Protein AF-W8XA66-F1 (afdb_monomer_lite)

Organism: Castellaniella defragrans (strain DSM 12143 / CCUG 39792 / 65Phen) (NCBI:txid1437824)

Radius of gyration: 9.8 Å; chains: 1; bounding box: 22×22×22 Å

Sequence (37 aa):
MLKNAISGVGAMPPRGGSQASDEELKAAIEYMVNAAK

InterPro domains:
  IPR002323 Cytochrome c, class IE [PR00607] (8-20)
  IPR002323 Cytochrome c, class IE [PR00607] (22-33)
  IPR009056 Cytochrome c-like domain [PF13442] (3-32)
  IPR036909 Cytochrome c-like domain superfamily [G3DSA:1.10.760.10] (1-37)
  IPR036909 Cytochrome c-like domain superfamily [SSF46626] (3-36)

Secondary structure (DSSP, 8-state):
-HHHHHH-BTTBPGGGG----HHHHHHHHHHHHHHT-

Structure (mmCIF, N/CA/C/O backbone):
data_AF-W8XA66-F1
#
_entry.id   AF-W8XA66-F1
#
loop_
_atom_site.group_PDB
_atom_site.id
_atom_site.type_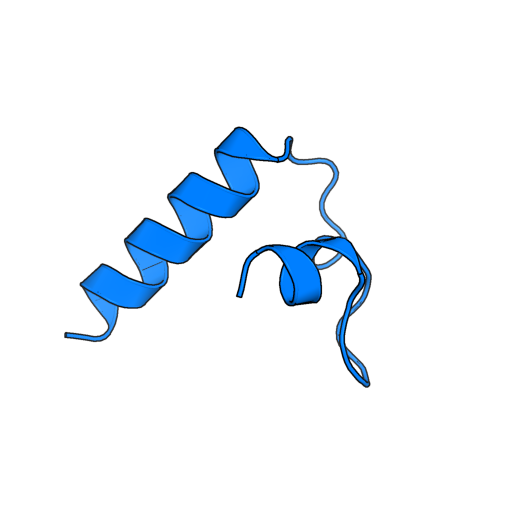symbol
_atom_site.label_atom_id
_atom_site.label_alt_id
_atom_site.label_comp_id
_atom_site.label_asym_id
_atom_site.label_entity_id
_atom_site.label_seq_id
_atom_site.pdbx_PDB_ins_code
_atom_site.Cartn_x
_atom_site.Cartn_y
_atom_site.Cartn_z
_atom_site.occupancy
_atom_site.B_iso_or_equiv
_atom_site.auth_seq_id
_atom_site.auth_comp_id
_atom_site.auth_asym_id
_atom_site.auth_atom_id
_atom_site.pdbx_PDB_model_num
ATOM 1 N N . MET A 1 1 ? 3.641 -6.499 3.017 1.00 76.88 1 MET A N 1
ATOM 2 C CA . MET A 1 1 ? 2.785 -5.450 2.420 1.00 76.88 1 MET A CA 1
ATOM 3 C C . MET A 1 1 ? 3.385 -4.062 2.592 1.00 76.88 1 MET A C 1
ATOM 5 O O . MET A 1 1 ? 3.629 -3.436 1.577 1.00 76.88 1 MET A O 1
ATOM 9 N N . LEU A 1 2 ? 3.736 -3.622 3.808 1.00 85.75 2 LEU A N 1
ATOM 10 C CA . LEU A 1 2 ? 4.313 -2.283 4.024 1.00 85.75 2 LEU 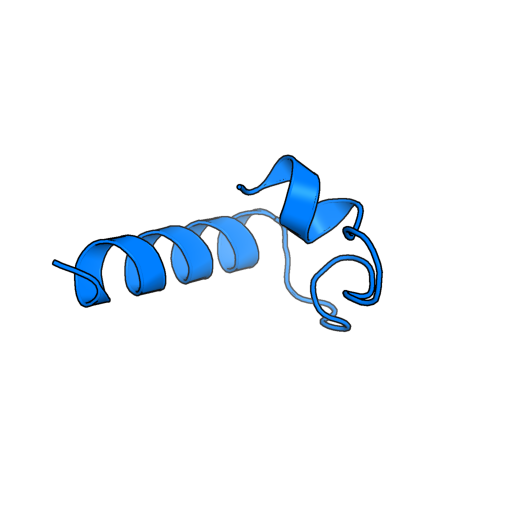A CA 1
ATOM 11 C C . LEU A 1 2 ? 5.614 -2.016 3.241 1.00 85.75 2 LEU A C 1
ATOM 13 O O . LEU A 1 2 ? 5.685 -1.031 2.522 1.00 85.75 2 LEU A O 1
ATOM 17 N N . LYS A 1 3 ? 6.606 -2.920 3.286 1.00 88.44 3 LYS A N 1
ATOM 18 C CA . LYS A 1 3 ? 7.845 -2.780 2.485 1.00 88.44 3 LYS A CA 1
ATOM 19 C C . LYS A 1 3 ? 7.572 -2.617 0.986 1.00 88.44 3 LYS A C 1
ATOM 21 O O . LYS A 1 3 ? 8.137 -1.740 0.354 1.00 88.44 3 LYS A O 1
ATOM 26 N N . ASN A 1 4 ? 6.672 -3.433 0.443 1.00 90.25 4 ASN A N 1
ATOM 27 C CA . ASN A 1 4 ? 6.290 -3.379 -0.968 1.00 90.25 4 ASN A CA 1
ATOM 28 C C . ASN A 1 4 ? 5.544 -2.081 -1.302 1.00 90.25 4 ASN A C 1
ATOM 30 O O . ASN A 1 4 ? 5.757 -1.522 -2.367 1.00 90.25 4 ASN A O 1
ATOM 34 N N . ALA A 1 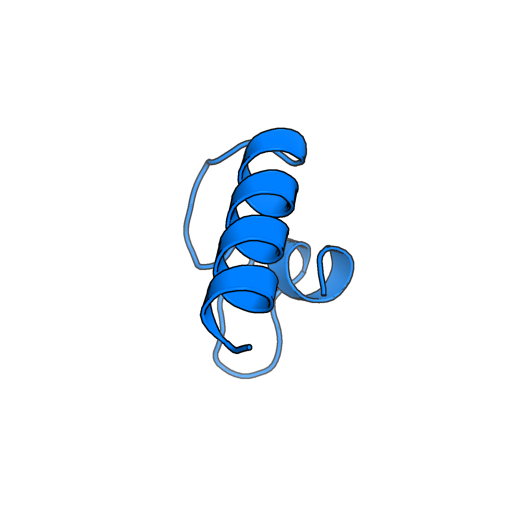5 ? 4.701 -1.589 -0.390 1.00 89.06 5 ALA A N 1
ATOM 35 C CA . ALA A 1 5 ? 4.022 -0.310 -0.550 1.00 89.06 5 ALA A CA 1
ATOM 36 C C . ALA A 1 5 ? 5.019 0.855 -0.522 1.00 89.06 5 ALA A C 1
ATOM 38 O O . ALA A 1 5 ? 4.917 1.741 -1.355 1.00 89.06 5 ALA A O 1
ATOM 39 N N . ILE A 1 6 ? 6.017 0.835 0.368 1.00 91.06 6 ILE A N 1
ATOM 40 C CA . ILE A 1 6 ? 7.057 1.872 0.445 1.00 91.06 6 ILE A CA 1
ATOM 41 C C . ILE A 1 6 ? 7.943 1.854 -0.804 1.00 91.06 6 ILE A C 1
ATOM 43 O O . ILE A 1 6 ? 8.153 2.898 -1.411 1.00 91.06 6 ILE A O 1
ATOM 47 N N . SER A 1 7 ? 8.442 0.683 -1.202 1.00 89.62 7 SER A N 1
ATOM 48 C CA . SER A 1 7 ? 9.368 0.544 -2.333 1.00 89.62 7 SER A CA 1
ATOM 49 C C . SER A 1 7 ? 8.689 0.581 -3.705 1.00 89.62 7 SER A C 1
ATOM 51 O O . SER A 1 7 ? 9.366 0.822 -4.700 1.00 89.62 7 SER A O 1
ATOM 53 N N . GLY A 1 8 ? 7.375 0.361 -3.772 1.00 89.56 8 GLY A N 1
ATOM 54 C CA . GLY A 1 8 ? 6.672 0.093 -5.026 1.00 89.56 8 GLY A CA 1
ATOM 55 C C . GLY A 1 8 ? 6.941 -1.328 -5.539 1.00 89.56 8 GLY A C 1
ATOM 56 O O . GLY A 1 8 ? 7.933 -1.968 -5.183 1.00 89.56 8 GLY A O 1
ATOM 57 N N . VAL A 1 9 ? 6.033 -1.852 -6.368 1.00 92.19 9 VAL A N 1
ATOM 58 C CA . VAL A 1 9 ? 6.168 -3.173 -7.011 1.00 92.19 9 VAL A CA 1
ATOM 59 C C . VAL A 1 9 ? 5.576 -3.124 -8.418 1.00 92.19 9 VAL A C 1
ATOM 61 O O . VAL A 1 9 ? 4.403 -2.796 -8.596 1.00 92.19 9 VAL A O 1
ATOM 64 N N . GLY A 1 10 ? 6.367 -3.503 -9.425 1.00 91.25 10 GLY A N 1
ATOM 65 C CA . GLY A 1 10 ? 5.928 -3.521 -10.822 1.00 91.25 10 GLY A CA 1
ATOM 66 C C . GLY A 1 10 ? 5.539 -2.125 -11.311 1.00 91.25 10 GLY A C 1
ATOM 67 O O . GLY A 1 10 ? 6.352 -1.209 -11.271 1.00 91.25 10 GLY A O 1
ATOM 68 N N . ALA A 1 11 ? 4.290 -1.967 -11.756 1.00 92.56 11 ALA A N 1
ATOM 69 C CA . ALA A 1 11 ? 3.738 -0.679 -12.181 1.00 92.56 11 ALA A CA 1
ATOM 70 C C . ALA A 1 11 ? 3.261 0.211 -11.012 1.00 92.56 11 ALA A C 1
ATOM 72 O O . ALA A 1 11 ? 2.869 1.352 -11.244 1.00 92.56 11 ALA A O 1
ATOM 73 N N . MET A 1 12 ? 3.262 -0.289 -9.768 1.00 90.94 12 MET A N 1
ATOM 74 C CA . MET A 1 12 ? 2.875 0.508 -8.604 1.00 90.94 12 MET A CA 1
ATOM 75 C C . MET A 1 12 ? 4.034 1.430 -8.191 1.00 90.94 12 MET A C 1
ATOM 77 O O . MET A 1 12 ? 5.100 0.918 -7.831 1.00 90.94 12 MET A O 1
ATOM 81 N N . PRO A 1 13 ? 3.840 2.762 -8.184 1.00 90.81 13 PRO A N 1
ATOM 82 C CA . PRO A 1 13 ? 4.862 3.691 -7.721 1.00 90.81 13 PRO A CA 1
ATOM 83 C C . PRO A 1 13 ? 5.137 3.536 -6.213 1.00 90.81 13 PRO A C 1
ATOM 85 O O . PRO A 1 13 ? 4.253 3.099 -5.465 1.00 90.81 13 PRO A O 1
ATOM 88 N N . PRO A 1 14 ? 6.335 3.930 -5.740 1.00 90.69 14 PRO A N 1
ATOM 89 C CA . PRO A 1 14 ? 6.659 3.993 -4.316 1.00 90.69 14 PRO A CA 1
ATOM 90 C C . PRO A 1 14 ? 5.595 4.757 -3.524 1.00 90.69 14 PRO A C 1
ATOM 92 O O . PRO A 1 14 ? 5.077 5.779 -3.977 1.00 90.69 14 PRO A O 1
ATOM 95 N N . ARG A 1 15 ? 5.244 4.242 -2.345 1.00 89.19 15 ARG A N 1
ATOM 96 C CA . ARG A 1 15 ? 4.175 4.744 -1.461 1.00 89.19 15 ARG A CA 1
ATOM 97 C C . ARG A 1 15 ? 2.811 4.899 -2.148 1.00 89.19 15 ARG A C 1
ATOM 99 O O . ARG A 1 15 ? 1.992 5.704 -1.708 1.00 89.19 15 ARG A O 1
ATOM 106 N N . GLY A 1 16 ? 2.571 4.190 -3.254 1.00 88.06 16 GLY A N 1
ATOM 107 C CA . GLY A 1 16 ? 1.375 4.371 -4.084 1.00 88.06 16 GLY A CA 1
ATOM 108 C C . GLY A 1 16 ? 1.260 5.772 -4.699 1.00 88.06 16 GLY A C 1
ATOM 109 O O . GLY A 1 16 ? 0.158 6.197 -5.027 1.00 88.06 16 GLY A O 1
ATOM 110 N N . GLY A 1 17 ? 2.371 6.509 -4.816 1.00 88.94 17 GLY A N 1
ATOM 111 C CA . GLY A 1 17 ? 2.380 7.908 -5.25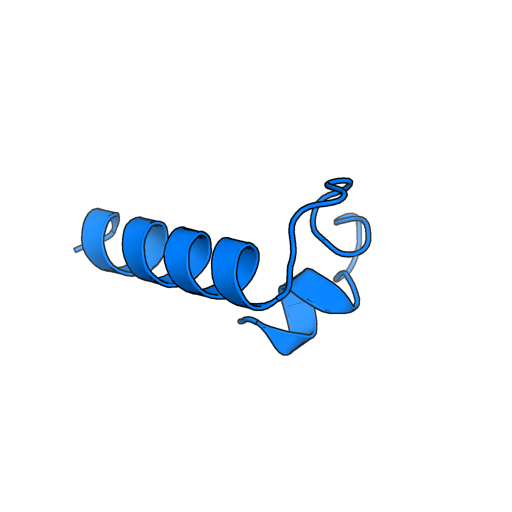4 1.00 88.94 17 GLY A CA 1
ATOM 112 C C . GLY A 1 17 ? 1.944 8.908 -4.178 1.00 88.94 17 GLY A C 1
ATOM 113 O O . GLY A 1 17 ? 1.744 10.081 -4.485 1.00 88.94 17 GLY A O 1
ATOM 114 N N . SER A 1 18 ? 1.792 8.468 -2.926 1.00 90.50 18 SER A N 1
ATOM 115 C CA . SER A 1 18 ? 1.446 9.337 -1.801 1.00 90.50 18 SER A CA 1
ATOM 116 C C . SER A 1 18 ? 2.685 9.886 -1.084 1.00 90.50 18 SER A C 1
AT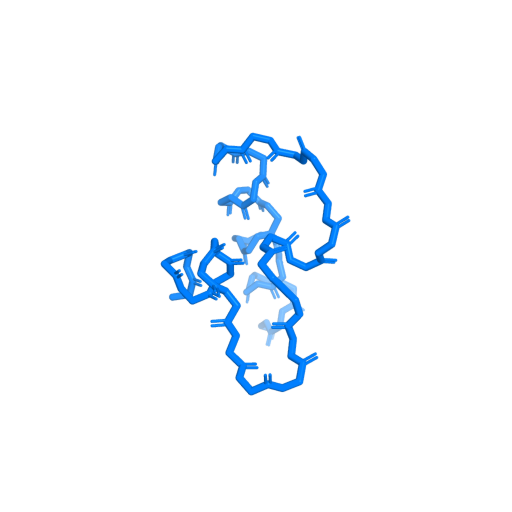OM 118 O O . SER A 1 18 ? 3.770 9.306 -1.130 1.00 90.50 18 SER A O 1
ATOM 120 N N . GLN A 1 19 ? 2.495 10.991 -0.363 1.00 90.31 19 GLN A N 1
ATOM 121 C CA . GLN A 1 19 ? 3.475 11.543 0.583 1.00 90.31 19 GLN A CA 1
ATOM 122 C C . GLN A 1 19 ? 3.150 11.172 2.042 1.00 90.31 19 GLN A C 1
ATOM 124 O O . GLN A 1 19 ? 3.705 11.767 2.959 1.00 90.31 19 GLN A O 1
ATOM 129 N N . ALA A 1 20 ? 2.237 10.218 2.255 1.00 89.38 20 ALA A N 1
ATOM 130 C CA . ALA A 1 20 ? 1.819 9.774 3.583 1.00 89.38 20 ALA A CA 1
ATOM 131 C C . ALA A 1 20 ? 3.007 9.204 4.369 1.00 89.38 20 ALA A C 1
ATOM 133 O O . ALA A 1 20 ? 3.935 8.680 3.748 1.00 89.38 20 ALA A O 1
ATOM 134 N N . SER A 1 21 ? 2.984 9.265 5.701 1.00 91.62 21 SER A N 1
ATOM 135 C CA . SER A 1 21 ? 4.026 8.696 6.568 1.00 91.62 21 SER A CA 1
ATOM 136 C C . SER A 1 21 ? 3.967 7.163 6.622 1.00 91.62 21 SER A C 1
ATOM 138 O O . SER A 1 21 ? 3.044 6.535 6.096 1.00 91.62 21 SER A O 1
ATOM 140 N N . ASP A 1 22 ? 4.990 6.522 7.193 1.00 90.12 22 ASP A N 1
ATOM 141 C CA . ASP A 1 22 ? 5.025 5.055 7.303 1.00 90.12 22 ASP A CA 1
ATOM 142 C C . ASP A 1 22 ? 3.903 4.537 8.216 1.00 90.12 22 ASP A C 1
ATOM 144 O O . ASP A 1 22 ? 3.341 3.468 7.960 1.00 90.12 22 ASP A O 1
ATOM 148 N N . GLU A 1 23 ? 3.538 5.311 9.244 1.00 92.50 23 GLU A N 1
ATOM 149 C CA . GLU A 1 23 ? 2.423 5.001 10.139 1.00 92.50 23 GLU A CA 1
ATOM 150 C C . GLU A 1 23 ? 1.081 5.058 9.405 1.00 92.50 23 GLU A C 1
ATOM 152 O O . GLU A 1 23 ? 0.274 4.135 9.529 1.00 92.50 23 GLU A O 1
ATOM 157 N N . GLU A 1 24 ? 0.861 6.099 8.599 1.00 92.00 24 GLU A N 1
ATOM 158 C CA . GLU A 1 24 ? -0.355 6.252 7.795 1.00 92.00 24 GLU A CA 1
ATOM 159 C C . GLU A 1 24 ? -0.483 5.132 6.758 1.00 92.00 24 GLU A C 1
ATOM 161 O O . GLU A 1 24 ? -1.549 4.527 6.619 1.00 92.00 24 GLU A O 1
ATOM 166 N N . LEU A 1 25 ? 0.617 4.790 6.077 1.00 91.12 25 LEU A N 1
ATOM 167 C CA . LEU A 1 25 ? 0.646 3.675 5.129 1.00 91.12 25 LEU A CA 1
ATOM 168 C C . LEU A 1 25 ? 0.295 2.352 5.815 1.00 91.12 25 LEU A C 1
ATOM 170 O O . LEU A 1 25 ? -0.456 1.543 5.267 1.00 91.12 25 LEU A O 1
ATOM 174 N N . LYS A 1 26 ? 0.833 2.118 7.016 1.00 92.56 26 LYS A N 1
ATOM 175 C CA . LYS A 1 26 ? 0.549 0.908 7.790 1.00 92.56 26 LYS A CA 1
ATOM 176 C C . LYS A 1 26 ? -0.926 0.839 8.190 1.00 92.56 26 LYS A C 1
ATOM 178 O O . LYS A 1 26 ? -1.543 -0.202 7.973 1.00 92.56 26 LYS A O 1
ATOM 183 N N . ALA A 1 27 ? -1.490 1.931 8.704 1.00 94.31 27 ALA A N 1
ATOM 184 C CA . ALA A 1 27 ? -2.899 2.000 9.086 1.00 94.31 27 ALA A CA 1
ATOM 185 C C . ALA A 1 27 ? -3.833 1.778 7.883 1.00 94.31 27 ALA A C 1
ATOM 187 O O . ALA A 1 27 ? -4.801 1.024 7.979 1.00 94.31 27 ALA A O 1
ATOM 188 N N . ALA A 1 28 ? -3.512 2.363 6.725 1.00 92.00 28 ALA A N 1
ATOM 189 C CA . ALA A 1 28 ? -4.264 2.147 5.491 1.00 92.00 28 ALA A CA 1
ATOM 190 C C . ALA A 1 28 ? -4.228 0.676 5.046 1.00 92.00 28 ALA A C 1
ATOM 192 O O . ALA A 1 28 ? -5.262 0.107 4.698 1.00 92.00 28 ALA A O 1
ATOM 193 N N . ILE A 1 29 ? -3.057 0.031 5.107 1.00 91.12 29 ILE A N 1
ATOM 194 C CA . ILE A 1 29 ? -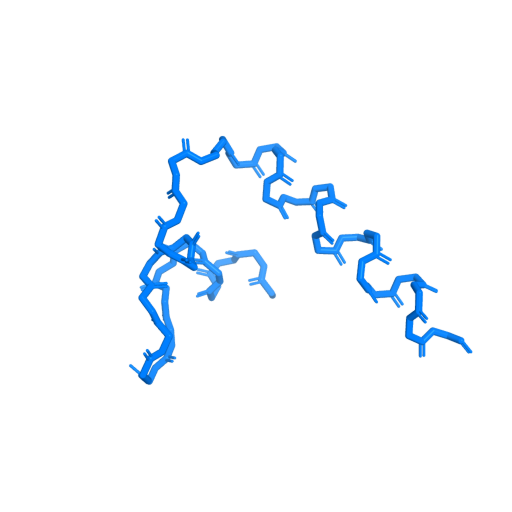2.918 -1.398 4.791 1.00 91.12 29 ILE A CA 1
ATOM 195 C C . ILE A 1 29 ? -3.745 -2.251 5.760 1.00 91.12 29 ILE A C 1
ATOM 197 O O . ILE A 1 29 ? -4.446 -3.158 5.316 1.00 91.12 29 ILE A O 1
ATOM 201 N N . GLU A 1 30 ? -3.688 -1.970 7.062 1.00 93.88 30 GLU A N 1
ATOM 202 C CA . GLU A 1 30 ? -4.480 -2.688 8.069 1.00 93.88 30 GLU A CA 1
ATOM 203 C C . GLU A 1 30 ? -5.986 -2.538 7.817 1.00 93.88 30 GLU A C 1
ATOM 205 O O . GLU A 1 30 ? -6.709 -3.536 7.845 1.00 93.88 30 GLU A O 1
ATOM 210 N N . TYR A 1 31 ? -6.449 -1.327 7.488 1.00 94.31 31 TYR A N 1
ATOM 211 C CA . TYR A 1 31 ? -7.836 -1.080 7.097 1.00 94.31 31 TYR A CA 1
ATOM 212 C C . TYR A 1 31 ? -8.236 -1.901 5.865 1.00 94.31 31 TYR A C 1
ATOM 214 O O . TYR A 1 31 ? -9.244 -2.602 5.907 1.00 94.31 31 TYR A O 1
ATOM 222 N N . MET A 1 32 ? -7.435 -1.875 4.793 1.00 91.12 32 MET A N 1
ATOM 223 C CA . MET A 1 32 ? -7.719 -2.626 3.562 1.00 91.12 32 MET A CA 1
ATOM 224 C C . MET A 1 32 ? -7.755 -4.140 3.795 1.00 91.12 32 MET A C 1
ATOM 226 O O . MET A 1 32 ? -8.628 -4.822 3.265 1.00 91.12 32 MET A O 1
ATOM 230 N N . VAL A 1 33 ? -6.827 -4.673 4.596 1.00 93.06 33 VAL A N 1
ATOM 231 C CA . VAL A 1 33 ? -6.783 -6.103 4.943 1.00 93.06 33 VAL A CA 1
ATOM 232 C C . VAL A 1 33 ? -8.008 -6.501 5.762 1.00 93.06 33 VAL A C 1
ATOM 234 O O . VAL A 1 33 ? -8.581 -7.561 5.525 1.00 93.06 33 VAL A O 1
ATOM 237 N N . ASN A 1 34 ? -8.424 -5.662 6.711 1.00 94.19 34 ASN A N 1
ATOM 238 C CA . ASN A 1 34 ? -9.606 -5.934 7.520 1.00 94.19 34 ASN A CA 1
ATOM 239 C C . ASN A 1 34 ? -10.908 -5.791 6.717 1.00 94.19 34 ASN A C 1
ATOM 241 O O . ASN A 1 34 ? -11.837 -6.555 6.937 1.00 94.19 34 ASN A O 1
ATOM 245 N N . ALA A 1 35 ? -10.966 -4.854 5.767 1.00 93.94 35 ALA A N 1
ATOM 246 C CA . ALA A 1 35 ? -12.107 -4.670 4.869 1.00 93.94 35 ALA A CA 1
ATOM 247 C C . ALA A 1 35 ? -12.245 -5.785 3.816 1.00 93.94 35 ALA A C 1
ATOM 249 O O . ALA A 1 35 ? -13.302 -5.921 3.211 1.00 93.94 35 ALA A O 1
ATOM 250 N N . ALA A 1 36 ? -11.182 -6.558 3.574 1.00 89.12 36 ALA A N 1
ATOM 251 C CA . ALA A 1 36 ? -11.185 -7.699 2.661 1.00 89.12 36 ALA A CA 1
ATOM 252 C C . ALA A 1 36 ? -11.595 -9.028 3.331 1.00 89.12 36 ALA A C 1
ATOM 254 O O . ALA A 1 36 ? -11.589 -10.062 2.659 1.00 89.12 36 ALA A O 1
ATOM 255 N N . LYS A 1 37 ? -11.902 -9.016 4.635 1.00 73.12 37 LYS A N 1
ATOM 256 C CA . LYS A 1 37 ? -12.588 -10.122 5.319 1.00 73.12 37 LYS A CA 1
ATOM 257 C C . LYS A 1 37 ? -14.082 -10.085 5.037 1.00 73.12 37 LYS A C 1
ATOM 259 O O . LYS A 1 37 ? -14.645 -11.193 4.919 1.00 73.12 37 LYS A O 1
#

pLDDT: mean 90.15, std 4.1, range [73.12, 94.31]

Foldseek 3Di:
DLVCCQPPDDPQHHVSPDPDDSVVSVVVVVVVVVVVD